Protein AF-A0A2N3WGG1-F1 (afdb_monomer_lite)

pLDDT: mean 87.98, std 8.61, range [59.0, 96.44]

Structure (mmCIF, N/CA/C/O backbone):
data_AF-A0A2N3WGG1-F1
#
_entry.id   AF-A0A2N3WGG1-F1
#
loop_
_atom_site.group_PDB
_atom_site.id
_atom_site.type_symbol
_atom_site.label_atom_id
_atom_site.label_alt_id
_atom_site.label_comp_id
_atom_site.label_asym_id
_atom_site.label_entity_id
_atom_site.label_seq_id
_atom_site.pdbx_PDB_ins_code
_atom_site.Cartn_x
_atom_site.Cartn_y
_atom_site.Cartn_z
_atom_site.occupancy
_atom_site.B_iso_or_equiv
_atom_site.auth_seq_id
_atom_site.auth_comp_id
_atom_site.auth_asym_id
_atom_site.auth_atom_id
_atom_site.pdbx_PDB_model_num
ATOM 1 N N . MET A 1 1 ? 14.146 -8.327 -11.200 1.00 59.97 1 MET A N 1
ATOM 2 C CA . MET A 1 1 ? 13.084 -8.189 -10.176 1.00 59.97 1 MET A CA 1
ATOM 3 C C . MET A 1 1 ? 13.246 -6.831 -9.538 1.00 59.97 1 MET A C 1
ATOM 5 O O . MET A 1 1 ? 14.215 -6.626 -8.812 1.00 59.97 1 MET A O 1
ATOM 9 N N . THR A 1 2 ? 12.339 -5.916 -9.853 1.00 73.00 2 THR A N 1
ATOM 10 C CA . THR A 1 2 ? 12.434 -4.522 -9.422 1.00 73.00 2 THR A CA 1
ATOM 11 C C . THR A 1 2 ? 11.690 -4.357 -8.104 1.00 73.00 2 THR A C 1
ATOM 13 O O . THR A 1 2 ? 10.539 -4.768 -7.958 1.00 73.00 2 THR A O 1
ATOM 16 N N . ALA A 1 3 ? 12.380 -3.813 -7.105 1.00 83.88 3 ALA A N 1
ATOM 17 C CA . ALA A 1 3 ? 11.756 -3.416 -5.852 1.00 83.88 3 ALA A CA 1
ATOM 18 C C . ALA A 1 3 ? 11.163 -2.010 -6.008 1.00 83.88 3 ALA A C 1
ATOM 20 O O . ALA A 1 3 ? 11.742 -1.140 -6.667 1.00 83.88 3 ALA A O 1
ATOM 21 N N . GLY A 1 4 ? 10.013 -1.792 -5.386 1.00 90.25 4 GLY A N 1
ATOM 22 C CA . GLY A 1 4 ? 9.329 -0.514 -5.337 1.00 90.25 4 GLY A CA 1
ATOM 23 C C . GLY A 1 4 ? 8.882 -0.166 -3.925 1.00 90.25 4 GLY A C 1
ATOM 24 O O . GLY A 1 4 ? 8.985 -0.958 -2.983 1.00 90.25 4 GLY A O 1
ATOM 25 N N . ILE A 1 5 ? 8.387 1.052 -3.791 1.00 92.25 5 ILE A N 1
ATOM 26 C CA . ILE A 1 5 ? 7.811 1.586 -2.570 1.00 92.25 5 ILE A CA 1
ATOM 27 C C . ILE A 1 5 ? 6.351 1.914 -2.867 1.00 92.25 5 ILE A C 1
ATOM 29 O O . ILE A 1 5 ? 6.068 2.668 -3.790 1.00 92.25 5 ILE A O 1
ATOM 33 N N . ALA A 1 6 ? 5.444 1.343 -2.086 1.00 93.50 6 ALA A N 1
ATOM 34 C CA . ALA A 1 6 ? 4.031 1.683 -2.071 1.00 93.50 6 ALA A CA 1
ATOM 35 C C . ALA A 1 6 ? 3.765 2.636 -0.900 1.00 93.50 6 ALA A C 1
ATOM 37 O O . ALA A 1 6 ? 3.943 2.257 0.258 1.00 93.50 6 ALA A O 1
ATOM 38 N N . ALA A 1 7 ? 3.363 3.866 -1.194 1.00 93.44 7 ALA A N 1
ATOM 39 C CA . ALA A 1 7 ? 2.851 4.823 -0.228 1.00 93.44 7 ALA A CA 1
ATOM 40 C C . ALA A 1 7 ? 1.320 4.736 -0.195 1.00 93.44 7 ALA A C 1
ATOM 42 O O . ALA A 1 7 ? 0.665 4.790 -1.231 1.00 93.44 7 ALA A O 1
ATOM 43 N N . ILE A 1 8 ? 0.764 4.578 1.001 1.00 92.94 8 ILE A N 1
ATOM 44 C CA . ILE A 1 8 ? -0.669 4.483 1.260 1.00 92.94 8 ILE A CA 1
ATOM 45 C C . ILE A 1 8 ? -1.072 5.709 2.064 1.00 92.94 8 ILE A C 1
ATOM 47 O O . ILE A 1 8 ? -0.617 5.896 3.199 1.00 92.94 8 ILE A O 1
ATOM 51 N N . THR A 1 9 ? -1.959 6.512 1.496 1.00 89.94 9 THR A N 1
ATOM 52 C CA . THR A 1 9 ? -2.553 7.665 2.165 1.00 89.94 9 THR A CA 1
ATOM 53 C C . THR A 1 9 ? -3.982 7.323 2.560 1.00 89.94 9 THR A C 1
ATOM 55 O O . THR A 1 9 ? -4.796 6.904 1.735 1.00 89.94 9 THR A O 1
ATOM 58 N N . VAL A 1 10 ? -4.269 7.480 3.851 1.00 85.31 10 VAL A N 1
ATOM 59 C CA . VAL A 1 10 ? -5.581 7.228 4.447 1.00 85.31 10 VAL A CA 1
ATOM 60 C C . VAL A 1 10 ? -5.986 8.470 5.219 1.00 85.31 10 VAL A C 1
ATOM 62 O O . VAL A 1 10 ? -5.239 8.911 6.092 1.00 85.31 10 VAL A O 1
ATOM 65 N N . ASP A 1 11 ? -7.181 8.985 4.943 1.00 79.06 11 ASP A N 1
ATOM 66 C CA . ASP A 1 11 ? -7.815 9.997 5.784 1.00 79.06 11 ASP A CA 1
ATOM 67 C C . ASP A 1 11 ? -8.282 9.324 7.081 1.00 79.06 11 ASP A C 1
ATOM 69 O O . ASP A 1 11 ? -9.392 8.791 7.180 1.00 79.06 11 ASP A O 1
ATOM 73 N N . GLY A 1 12 ? -7.374 9.259 8.052 1.00 76.25 12 GLY A N 1
ATOM 74 C CA . GLY A 1 12 ? -7.582 8.544 9.302 1.00 76.25 12 GLY A CA 1
ATOM 75 C C . GLY A 1 12 ? -6.734 9.072 10.452 1.00 76.25 12 GLY A C 1
ATOM 76 O O . GLY A 1 12 ? -5.817 9.878 10.273 1.00 76.25 12 GLY A O 1
ATOM 77 N N . SER A 1 13 ? -7.058 8.622 11.661 1.00 85.06 13 SER A N 1
ATOM 78 C CA . SER A 1 13 ? -6.296 8.975 12.859 1.00 85.06 13 SER A CA 1
ATOM 79 C C . SER A 1 13 ? -4.929 8.276 12.889 1.00 85.06 13 SER A C 1
ATOM 81 O O . SER A 1 13 ? -4.686 7.290 12.190 1.00 85.06 13 SER A O 1
ATOM 83 N N . ALA A 1 14 ? -4.024 8.751 13.749 1.00 86.44 14 ALA A N 1
ATOM 84 C CA . ALA A 1 14 ? -2.738 8.086 13.971 1.00 86.44 14 ALA A CA 1
ATOM 85 C C . ALA A 1 14 ? -2.906 6.619 14.420 1.00 86.44 14 ALA A C 1
ATOM 87 O O . ALA A 1 14 ? -2.123 5.763 14.007 1.00 86.44 14 ALA A O 1
ATOM 88 N N . ASP A 1 15 ? -3.950 6.318 15.197 1.00 88.06 15 ASP A N 1
ATOM 89 C CA . ASP A 1 15 ? -4.267 4.953 15.628 1.00 88.06 15 ASP A CA 1
ATOM 90 C C . ASP A 1 15 ? -4.678 4.065 14.449 1.00 88.06 15 ASP A C 1
ATOM 92 O O . ASP A 1 15 ? -4.297 2.897 14.386 1.00 88.06 15 ASP A O 1
ATOM 96 N N . GLU A 1 16 ? -5.409 4.613 13.474 1.00 88.19 16 GLU A N 1
ATOM 97 C CA . GLU A 1 16 ? -5.781 3.881 12.261 1.00 88.19 16 GLU A CA 1
ATOM 98 C C . GLU A 1 16 ? -4.566 3.590 11.381 1.00 88.19 16 GLU A C 1
ATOM 100 O O . GLU A 1 16 ? -4.424 2.471 10.883 1.00 88.19 16 GLU A O 1
ATOM 105 N N . LEU A 1 17 ? -3.654 4.557 11.240 1.00 90.44 17 LEU A N 1
ATOM 106 C CA . LEU A 1 17 ? -2.385 4.343 10.543 1.00 90.44 17 LEU A CA 1
ATOM 107 C C . LEU A 1 17 ? -1.545 3.270 11.247 1.00 90.44 17 LEU A C 1
ATOM 109 O O . 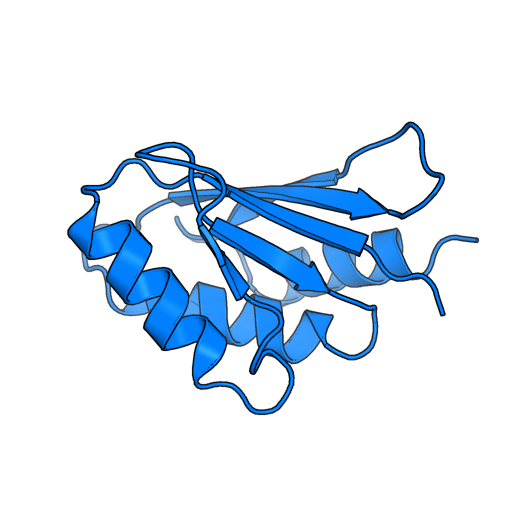LEU A 1 17 ? -0.987 2.391 10.590 1.00 90.44 17 LEU A O 1
ATOM 113 N N . GLN A 1 18 ? -1.493 3.291 12.580 1.00 91.38 18 GLN A N 1
ATOM 114 C CA . GLN A 1 18 ? -0.789 2.275 13.360 1.00 91.38 18 GLN A CA 1
ATOM 115 C C . GLN A 1 18 ? -1.440 0.893 13.220 1.00 91.38 18 GLN A C 1
ATOM 117 O O . GLN A 1 18 ? -0.732 -0.111 13.114 1.00 91.38 18 GLN A O 1
ATOM 122 N N . HIS A 1 19 ? -2.773 0.827 13.177 1.00 92.38 19 HIS A N 1
ATOM 123 C CA . HIS A 1 19 ? -3.503 -0.414 12.937 1.00 92.38 19 HIS A CA 1
ATOM 124 C C . HIS A 1 19 ? -3.219 -0.974 11.537 1.00 92.38 19 HIS A C 1
ATOM 126 O O . HIS A 1 19 ? -2.969 -2.171 11.414 1.00 92.38 19 HIS A O 1
ATOM 132 N N . LEU A 1 20 ? -3.170 -0.126 10.503 1.00 92.81 20 LEU A N 1
ATOM 133 C CA . LEU A 1 20 ? -2.794 -0.533 9.145 1.00 92.81 20 LEU A CA 1
ATOM 134 C C . LEU A 1 20 ? -1.354 -1.064 9.081 1.00 92.81 20 LEU A C 1
ATOM 136 O O . LEU A 1 20 ? -1.108 -2.088 8.443 1.00 92.81 20 LEU A O 1
ATOM 140 N N . VAL A 1 21 ? -0.409 -0.412 9.770 1.00 94.25 21 VAL A N 1
ATOM 141 C CA . VAL A 1 21 ? 0.981 -0.895 9.867 1.00 94.25 21 VAL A CA 1
ATOM 142 C C . VAL A 1 21 ? 1.035 -2.283 10.493 1.00 94.25 21 VAL A C 1
ATOM 144 O O . VAL A 1 21 ? 1.687 -3.171 9.947 1.00 94.25 21 VAL A O 1
ATOM 147 N N . SER A 1 22 ? 0.344 -2.477 11.618 1.00 94.88 22 SER A N 1
ATOM 148 C CA . SER A 1 22 ? 0.299 -3.768 12.309 1.00 94.88 22 SER A CA 1
ATOM 149 C C . SER A 1 22 ? -0.385 -4.847 11.468 1.00 94.88 22 SER A C 1
ATOM 151 O O . SER A 1 22 ? 0.097 -5.973 11.428 1.00 94.88 22 SER A O 1
ATOM 153 N N . TRP A 1 23 ? -1.472 -4.501 10.773 1.00 95.62 23 TRP A N 1
ATOM 154 C CA . TRP A 1 23 ? -2.209 -5.411 9.899 1.00 95.62 23 TRP A CA 1
ATOM 155 C C . TRP A 1 23 ? -1.345 -5.904 8.738 1.00 95.62 23 TRP A C 1
ATOM 157 O O . TRP A 1 23 ? -1.127 -7.103 8.597 1.00 95.62 23 TRP A O 1
ATOM 167 N N . LEU A 1 24 ? -0.791 -4.983 7.943 1.00 96.31 24 LEU A N 1
ATOM 168 C CA . LEU A 1 24 ? 0.060 -5.348 6.810 1.00 96.31 24 LEU A CA 1
ATOM 169 C C . LEU A 1 24 ? 1.349 -6.028 7.281 1.00 96.31 24 LEU A C 1
ATOM 171 O O . LEU A 1 24 ? 1.829 -6.951 6.637 1.00 96.31 24 LEU A O 1
ATOM 175 N N . GLY A 1 25 ? 1.913 -5.591 8.409 1.00 95.56 25 GLY A N 1
ATOM 176 C CA . GLY A 1 25 ? 3.131 -6.166 8.976 1.00 95.56 25 GLY A CA 1
ATOM 177 C C . GLY A 1 25 ? 2.969 -7.587 9.524 1.00 95.56 25 GLY A C 1
ATOM 178 O O . GLY A 1 25 ? 3.985 -8.243 9.749 1.00 95.56 25 GLY A O 1
ATOM 179 N N . ALA A 1 26 ? 1.734 -8.058 9.728 1.00 95.50 26 ALA A N 1
ATOM 180 C CA . ALA A 1 26 ? 1.443 -9.432 10.129 1.00 95.50 26 ALA A CA 1
ATOM 181 C C . ALA A 1 26 ? 1.542 -10.431 8.963 1.00 95.50 26 ALA A C 1
ATOM 183 O O . ALA A 1 26 ? 1.617 -11.633 9.203 1.00 95.50 26 ALA A O 1
ATOM 184 N N . GLU A 1 27 ? 1.564 -9.954 7.715 1.00 96.44 27 GLU A N 1
ATOM 185 C CA . GLU A 1 27 ? 1.787 -10.803 6.547 1.00 96.44 27 GLU A CA 1
ATOM 186 C C . GLU A 1 27 ? 3.260 -11.220 6.467 1.00 96.44 27 GLU A C 1
ATOM 188 O O . GLU A 1 27 ? 4.152 -10.367 6.440 1.00 96.44 27 GLU A O 1
ATOM 193 N N . ASP A 1 28 ? 3.532 -12.519 6.332 1.00 94.00 28 ASP A N 1
ATOM 194 C CA . ASP A 1 28 ? 4.903 -13.052 6.256 1.00 94.00 28 ASP A CA 1
ATOM 195 C C . ASP A 1 28 ? 5.730 -12.392 5.136 1.00 94.00 28 ASP A C 1
ATOM 197 O O . ASP A 1 28 ? 6.924 -12.120 5.280 1.00 94.00 28 ASP A O 1
ATOM 201 N N . GLU A 1 29 ? 5.089 -12.079 4.006 1.00 92.62 29 GLU A N 1
ATOM 202 C CA . GLU A 1 29 ? 5.738 -11.418 2.871 1.00 92.62 29 GLU A CA 1
ATOM 203 C C . GLU A 1 29 ? 5.960 -9.912 3.061 1.00 92.62 29 GLU A C 1
ATOM 205 O O . GLU A 1 29 ? 6.669 -9.299 2.260 1.00 92.62 29 GLU A O 1
ATOM 210 N N . LEU A 1 30 ? 5.390 -9.291 4.091 1.00 95.12 30 LEU A N 1
ATOM 211 C CA . LEU A 1 30 ? 5.511 -7.852 4.360 1.00 95.12 30 LEU A CA 1
ATOM 212 C C . LEU A 1 30 ? 6.141 -7.560 5.728 1.00 95.12 30 LEU A C 1
ATOM 214 O O . LEU A 1 30 ? 6.477 -6.408 6.017 1.00 95.12 30 LEU A O 1
ATOM 218 N N . ALA A 1 31 ? 6.369 -8.584 6.549 1.00 92.81 31 ALA A N 1
ATOM 219 C CA . ALA A 1 31 ? 7.029 -8.469 7.839 1.00 92.81 31 ALA A CA 1
ATOM 220 C C . ALA A 1 31 ? 8.368 -7.713 7.719 1.00 92.81 31 ALA A C 1
ATOM 222 O O . ALA A 1 31 ? 9.231 -8.023 6.893 1.00 92.81 31 ALA A O 1
ATOM 223 N N . GLY A 1 32 ? 8.525 -6.656 8.523 1.00 92.81 32 GLY A N 1
ATOM 224 C CA . GLY A 1 32 ? 9.701 -5.773 8.501 1.00 92.81 32 GLY A CA 1
ATOM 225 C C . GLY A 1 32 ? 9.796 -4.815 7.299 1.00 92.81 32 GLY A C 1
ATOM 226 O O . GLY A 1 32 ? 10.754 -4.042 7.216 1.00 92.81 32 GLY A O 1
ATOM 227 N N . ARG A 1 33 ? 8.815 -4.830 6.384 1.00 94.06 33 ARG A N 1
ATOM 228 C CA . ARG A 1 33 ? 8.765 -3.999 5.165 1.00 94.06 33 ARG A CA 1
ATOM 229 C C . ARG A 1 33 ? 7.755 -2.855 5.226 1.00 94.06 33 ARG A C 1
ATOM 231 O O . ARG A 1 33 ? 7.735 -2.036 4.312 1.00 94.06 33 ARG A O 1
ATOM 238 N N . VAL A 1 34 ? 6.956 -2.792 6.288 1.00 95.88 34 VAL A N 1
ATOM 239 C CA . VAL A 1 34 ? 5.896 -1.798 6.508 1.00 95.88 34 VAL A CA 1
ATOM 240 C C . VAL A 1 34 ? 6.345 -0.786 7.561 1.00 95.88 34 VAL A C 1
ATOM 242 O O . VAL A 1 34 ? 6.852 -1.175 8.615 1.00 95.88 34 VAL A O 1
ATOM 245 N N . ARG A 1 35 ? 6.191 0.512 7.285 1.00 93.69 35 ARG A N 1
ATOM 246 C CA . ARG A 1 35 ? 6.574 1.615 8.187 1.00 93.69 35 ARG A CA 1
ATOM 247 C C . ARG A 1 35 ? 5.613 2.793 8.051 1.00 93.69 35 ARG A C 1
ATOM 249 O O . ARG A 1 35 ? 4.977 2.953 7.019 1.00 93.69 35 ARG A O 1
ATOM 256 N N . LEU A 1 36 ? 5.545 3.657 9.061 1.00 91.75 36 LEU A N 1
ATOM 257 C CA . LEU 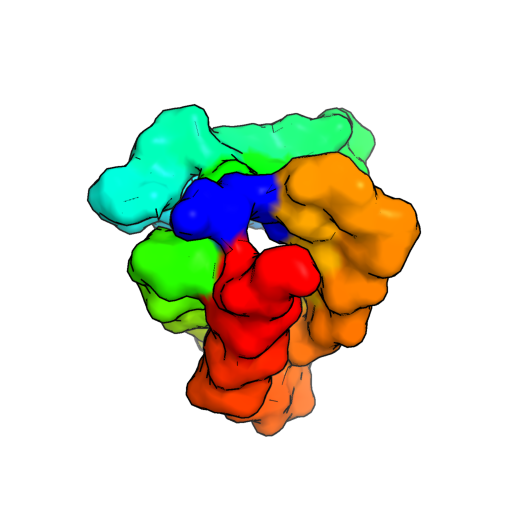A 1 36 ? 4.879 4.956 8.924 1.00 91.75 36 LEU A CA 1
ATOM 258 C C . LEU A 1 36 ? 5.733 5.894 8.058 1.00 91.75 36 LEU A C 1
ATOM 260 O O . LEU A 1 36 ? 6.953 5.942 8.218 1.00 91.75 36 LEU A O 1
ATOM 264 N N . ALA A 1 37 ? 5.088 6.657 7.174 1.00 84.69 37 ALA A N 1
ATOM 265 C CA . ALA A 1 37 ? 5.741 7.671 6.338 1.00 84.69 37 ALA A CA 1
ATOM 266 C C . ALA A 1 37 ? 6.192 8.908 7.144 1.00 84.69 37 ALA A C 1
ATOM 268 O O . ALA A 1 37 ? 7.008 9.699 6.681 1.00 84.69 37 ALA A O 1
ATOM 269 N N . GLY A 1 38 ? 5.642 9.077 8.347 1.00 73.88 38 GLY A N 1
ATOM 270 C CA . GLY A 1 38 ? 5.799 10.246 9.204 1.00 73.88 38 GLY A CA 1
ATOM 271 C C . GLY A 1 38 ? 4.547 10.449 10.064 1.00 73.88 38 GLY A C 1
ATOM 272 O O . GLY A 1 38 ? 3.560 9.727 9.888 1.00 73.88 38 GLY A O 1
ATOM 273 N N . PRO A 1 39 ? 4.559 11.401 11.009 1.00 62.38 39 PRO A N 1
ATOM 274 C CA . PRO A 1 39 ? 3.399 11.681 11.847 1.00 62.38 39 PRO A CA 1
ATOM 275 C C . PRO A 1 39 ? 2.232 12.194 10.988 1.00 62.38 39 PRO A C 1
ATOM 277 O O . PRO A 1 39 ? 2.279 13.302 10.465 1.00 62.38 39 PRO A O 1
ATOM 280 N N . GLY A 1 40 ? 1.195 11.366 10.829 1.00 64.31 40 GLY A N 1
ATOM 281 C CA . GLY A 1 40 ? -0.020 11.697 10.072 1.00 64.31 40 GLY A CA 1
ATOM 282 C C . GLY A 1 40 ? 0.094 11.606 8.545 1.00 64.31 40 GLY A C 1
ATOM 283 O O . GLY A 1 40 ? -0.854 11.965 7.859 1.00 64.31 40 GLY A O 1
ATOM 284 N N . SER A 1 41 ? 1.222 11.141 7.995 1.00 74.81 41 SER A N 1
ATOM 285 C CA . SER A 1 41 ? 1.482 11.190 6.542 1.00 74.81 41 SER A CA 1
ATOM 286 C C . SER A 1 41 ? 1.084 9.930 5.762 1.00 74.81 41 SER A C 1
ATOM 288 O O . SER A 1 41 ? 1.041 9.975 4.537 1.00 74.81 41 SER A O 1
ATOM 290 N N . GLY A 1 42 ? 0.809 8.810 6.437 1.00 87.31 42 GLY A N 1
ATOM 291 C CA . GLY A 1 42 ? 0.437 7.544 5.793 1.00 87.31 42 GLY A CA 1
ATOM 292 C C . GLY A 1 42 ? 1.373 6.377 6.117 1.00 87.31 42 GLY A C 1
ATOM 293 O O . GLY A 1 42 ? 2.203 6.445 7.030 1.00 87.31 42 GLY A O 1
ATOM 294 N N . VAL A 1 43 ? 1.230 5.291 5.358 1.00 93.50 43 VAL A N 1
ATOM 295 C CA . VAL A 1 43 ? 1.989 4.039 5.513 1.00 93.50 43 VAL A CA 1
ATOM 296 C C . VAL A 1 43 ? 2.821 3.783 4.264 1.00 93.50 43 VAL A C 1
ATOM 298 O O . VAL A 1 43 ? 2.341 3.924 3.150 1.00 93.50 43 VAL A O 1
ATOM 301 N N . VAL A 1 44 ? 4.072 3.384 4.446 1.00 94.12 44 VAL A N 1
ATOM 302 C CA . VAL A 1 44 ? 4.999 3.019 3.378 1.00 94.12 44 VAL A CA 1
ATOM 303 C C . VAL A 1 44 ? 5.310 1.530 3.461 1.00 94.12 44 VAL A C 1
ATOM 305 O O . VAL A 1 44 ? 5.657 1.015 4.526 1.00 94.12 44 VAL A O 1
ATOM 308 N N . VAL A 1 45 ? 5.222 0.845 2.324 1.00 95.25 45 VAL A N 1
ATOM 309 C CA . VAL A 1 45 ? 5.485 -0.589 2.191 1.00 95.25 45 VAL A CA 1
ATOM 310 C C . VAL A 1 45 ? 6.512 -0.824 1.094 1.00 95.25 45 VAL A C 1
ATOM 312 O O . VAL A 1 45 ? 6.332 -0.392 -0.043 1.00 95.25 45 VAL A O 1
ATOM 315 N N . MET A 1 46 ? 7.591 -1.540 1.407 1.00 93.94 46 MET A N 1
ATOM 316 C CA . MET A 1 46 ? 8.495 -2.044 0.371 1.00 93.94 46 MET A CA 1
ATOM 317 C C . MET A 1 46 ? 7.848 -3.245 -0.319 1.00 93.94 46 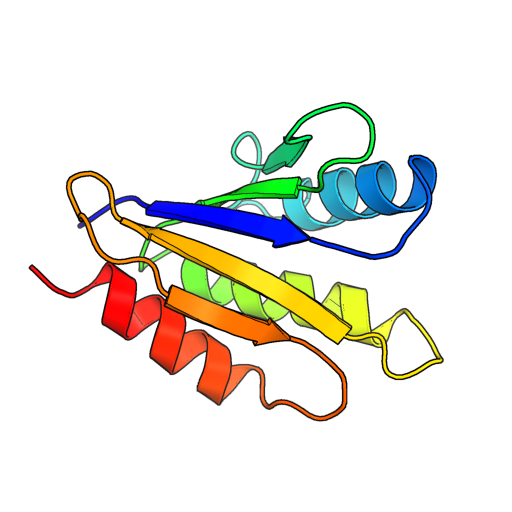MET A C 1
ATOM 319 O O . MET A 1 46 ? 7.594 -4.276 0.310 1.00 93.94 46 MET A O 1
ATOM 323 N N . VAL A 1 47 ? 7.605 -3.112 -1.618 1.00 93.31 47 VAL A N 1
ATOM 324 C CA . VAL A 1 47 ? 6.904 -4.103 -2.436 1.00 93.31 47 VAL A CA 1
ATOM 325 C C . VAL A 1 47 ? 7.763 -4.554 -3.611 1.00 93.31 47 VAL A C 1
ATOM 327 O O . VAL A 1 47 ? 8.688 -3.879 -4.052 1.00 93.31 47 VAL A O 1
ATOM 330 N N . SER A 1 48 ? 7.461 -5.739 -4.114 1.00 92.00 48 SER A N 1
ATOM 331 C CA . SER A 1 48 ? 8.028 -6.305 -5.336 1.00 92.00 48 SER A CA 1
ATOM 332 C C . SER A 1 48 ? 6.912 -7.021 -6.080 1.00 92.00 48 SER A C 1
ATOM 334 O O . SER A 1 48 ? 5.875 -7.315 -5.485 1.00 92.00 48 SER A O 1
ATOM 336 N N . SER A 1 49 ? 7.125 -7.389 -7.338 1.00 88.31 49 SER A N 1
ATOM 337 C CA . SER A 1 49 ? 6.137 -8.157 -8.109 1.00 88.31 49 SER A CA 1
ATOM 338 C C . SER A 1 49 ? 5.708 -9.457 -7.416 1.00 88.31 49 SER A C 1
ATOM 340 O O . SER A 1 49 ? 4.571 -9.895 -7.572 1.00 88.31 49 SER A O 1
ATOM 342 N N . ARG A 1 50 ? 6.595 -10.050 -6.599 1.00 90.62 50 ARG A N 1
ATOM 343 C CA . ARG A 1 50 ? 6.306 -11.240 -5.788 1.00 90.62 50 ARG A CA 1
ATOM 344 C C . ARG A 1 50 ? 5.365 -10.936 -4.620 1.00 90.62 50 ARG A C 1
ATOM 346 O O . ARG A 1 50 ? 4.384 -11.646 -4.448 1.00 90.62 50 ARG A O 1
ATOM 353 N N . SER A 1 51 ? 5.645 -9.878 -3.859 1.00 93.25 51 SER A N 1
ATOM 354 C CA . SER A 1 51 ? 4.856 -9.515 -2.675 1.00 93.25 51 SER A CA 1
ATOM 355 C C . SER A 1 51 ? 3.617 -8.669 -2.990 1.00 93.25 51 SER A C 1
ATOM 357 O O . SER A 1 51 ? 2.777 -8.480 -2.113 1.00 93.25 51 SER A O 1
ATOM 359 N N . ALA A 1 52 ? 3.466 -8.188 -4.231 1.00 92.50 52 ALA A N 1
ATOM 360 C CA . ALA A 1 52 ? 2.334 -7.373 -4.676 1.00 92.50 52 ALA A CA 1
ATOM 361 C C . ALA A 1 52 ? 0.981 -8.071 -4.456 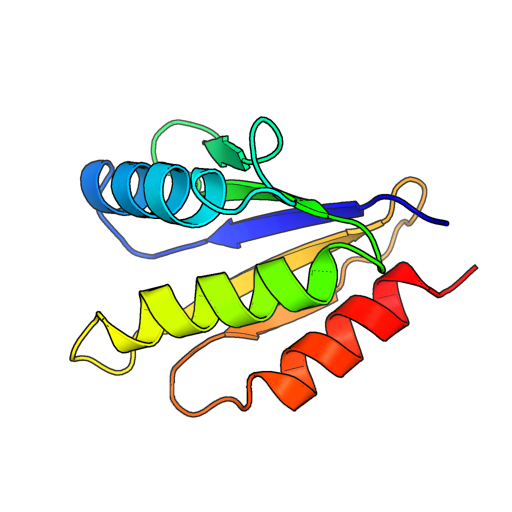1.00 92.50 52 ALA A C 1
ATOM 363 O O . ALA A 1 52 ? 0.027 -7.432 -4.022 1.00 92.50 52 ALA A O 1
ATOM 364 N N . GLY A 1 53 ? 0.907 -9.388 -4.685 1.00 94.31 53 GLY A N 1
ATOM 365 C CA . GLY A 1 53 ? -0.314 -10.171 -4.458 1.00 94.31 53 GLY A CA 1
ATOM 366 C C . GLY A 1 53 ? -0.780 -10.129 -3.005 1.00 94.31 53 GLY A C 1
ATOM 367 O O . GLY A 1 53 ? -1.937 -9.812 -2.728 1.00 94.31 53 GLY A O 1
ATOM 368 N N . THR A 1 54 ? 0.137 -10.414 -2.084 1.00 95.81 54 THR A N 1
ATOM 369 C CA . THR A 1 54 ? -0.120 -10.392 -0.638 1.00 95.81 54 THR A CA 1
ATOM 370 C C . THR A 1 54 ? -0.416 -8.974 -0.157 1.00 95.81 54 THR A C 1
ATOM 372 O O . THR A 1 54 ? -1.388 -8.761 0.564 1.00 95.81 54 THR A O 1
ATOM 375 N N . PHE A 1 55 ? 0.328 -7.983 -0.653 1.00 95.75 55 PHE A N 1
ATOM 376 C CA . PHE A 1 55 ? 0.087 -6.569 -0.379 1.00 95.75 55 PHE A CA 1
ATOM 377 C C . PHE A 1 55 ? -1.326 -6.108 -0.762 1.00 95.75 55 PHE A C 1
ATOM 379 O O . PHE A 1 55 ? -2.064 -5.633 0.102 1.00 95.75 55 PHE A O 1
ATOM 386 N N . CYS A 1 56 ? -1.733 -6.280 -2.024 1.00 94.94 56 CYS A N 1
ATOM 387 C CA . CYS A 1 56 ? -3.042 -5.824 -2.496 1.00 94.94 56 CYS A CA 1
ATOM 388 C C . CYS A 1 56 ? -4.182 -6.546 -1.767 1.00 94.94 56 CYS A C 1
ATOM 390 O O . CYS A 1 56 ? -5.123 -5.904 -1.305 1.00 94.94 56 CYS A O 1
ATOM 392 N N . ARG A 1 57 ? -4.093 -7.869 -1.590 1.00 94.62 57 ARG A N 1
ATOM 393 C CA . ARG A 1 57 ? -5.139 -8.636 -0.892 1.00 94.62 57 ARG A CA 1
ATOM 394 C C . ARG A 1 57 ? -5.271 -8.245 0.572 1.00 94.62 57 ARG A C 1
ATOM 396 O O . ARG A 1 57 ? -6.394 -8.085 1.045 1.00 94.62 57 ARG A O 1
ATOM 403 N N . SER A 1 58 ? -4.152 -8.065 1.270 1.00 95.25 58 SER A N 1
ATOM 404 C CA . SER A 1 58 ? -4.164 -7.671 2.678 1.00 95.25 58 SER A CA 1
ATOM 405 C C . SER A 1 58 ? -4.710 -6.251 2.855 1.00 95.25 58 SER A C 1
ATOM 407 O O . SER A 1 58 ? -5.574 -6.037 3.706 1.00 95.25 58 SER A O 1
ATOM 409 N N . LEU A 1 59 ? -4.323 -5.305 1.984 1.00 94.12 59 LEU A N 1
ATOM 410 C CA . LEU A 1 59 ? -4.872 -3.944 1.978 1.00 94.12 59 LEU A CA 1
ATOM 411 C C . LEU A 1 59 ? -6.390 -3.944 1.748 1.00 94.12 59 LEU A C 1
ATOM 413 O O . LEU A 1 59 ? -7.131 -3.317 2.500 1.00 94.12 59 LEU A O 1
ATOM 417 N N . PHE A 1 60 ? -6.881 -4.687 0.755 1.00 92.75 60 PHE A N 1
ATOM 418 C CA . PHE A 1 60 ? -8.321 -4.794 0.500 1.00 92.75 60 PHE A CA 1
ATOM 419 C C . PHE A 1 60 ? -9.071 -5.531 1.620 1.00 92.75 60 PHE A C 1
ATOM 421 O O . PHE A 1 60 ? -10.216 -5.189 1.921 1.00 92.75 60 PHE A O 1
ATOM 428 N N . GLY A 1 61 ? -8.432 -6.509 2.267 1.00 92.38 61 GLY A N 1
ATOM 429 C CA . GLY A 1 61 ? -8.952 -7.166 3.466 1.00 92.38 61 GLY A CA 1
ATOM 430 C C . GLY A 1 61 ? -9.149 -6.181 4.617 1.00 92.38 61 GLY A C 1
ATOM 431 O O . GLY A 1 61 ? -10.225 -6.148 5.217 1.00 92.38 61 GLY A O 1
ATOM 432 N N . TRP A 1 62 ? -8.157 -5.320 4.855 1.00 91.81 62 TRP A N 1
ATOM 433 C CA . TRP A 1 62 ? -8.248 -4.237 5.831 1.00 91.81 62 TRP A CA 1
ATOM 434 C C . TRP A 1 62 ? -9.381 -3.260 5.489 1.00 91.81 62 TRP A C 1
ATOM 436 O O . TRP A 1 62 ? -10.230 -2.985 6.335 1.00 91.81 62 TRP A O 1
ATOM 446 N N . LEU A 1 63 ? -9.473 -2.811 4.229 1.00 90.00 63 LEU A N 1
ATOM 447 C CA . LEU A 1 63 ? -10.526 -1.893 3.769 1.00 90.00 63 LEU A CA 1
ATOM 448 C C . LEU A 1 63 ? -11.933 -2.475 3.927 1.00 90.00 63 LEU A C 1
ATOM 450 O O . LEU A 1 63 ? -12.848 -1.755 4.318 1.00 90.00 63 LEU A O 1
ATOM 454 N N . ARG A 1 64 ? -12.112 -3.780 3.688 1.00 86.69 64 ARG A N 1
ATOM 455 C CA . ARG A 1 64 ? -13.397 -4.471 3.891 1.00 86.69 64 ARG A CA 1
ATOM 456 C C . ARG A 1 64 ? -13.828 -4.484 5.362 1.00 86.69 64 ARG A C 1
ATOM 458 O O . ARG A 1 64 ? -15.025 -4.533 5.641 1.00 86.69 64 ARG A O 1
ATOM 465 N N . GLY A 1 65 ? -12.878 -4.435 6.297 1.00 81.94 65 GLY A N 1
ATOM 466 C CA . GLY A 1 65 ? -13.155 -4.304 7.729 1.00 81.94 65 GLY A CA 1
ATOM 467 C C . GLY A 1 65 ? -13.775 -2.955 8.116 1.00 81.94 65 GLY A C 1
ATOM 468 O O . GLY A 1 65 ? -14.424 -2.859 9.159 1.00 81.94 65 GLY A O 1
ATOM 469 N N . HIS A 1 66 ? -13.638 -1.930 7.269 1.00 80.44 66 HIS A N 1
ATOM 470 C CA . HIS A 1 66 ? -14.239 -0.614 7.466 1.00 80.44 66 HIS A CA 1
ATOM 471 C C . HIS A 1 66 ? -15.603 -0.531 6.761 1.00 80.44 66 HIS A C 1
ATOM 473 O O . HIS A 1 66 ? -15.715 -0.696 5.548 1.00 80.44 66 HIS A O 1
ATOM 479 N N . ARG A 1 67 ? -16.666 -0.263 7.533 1.00 61.62 67 ARG A N 1
ATOM 480 C CA . ARG A 1 67 ? -18.070 -0.346 7.079 1.00 61.62 67 ARG A CA 1
ATOM 481 C C . ARG A 1 67 ? -18.475 0.666 5.995 1.00 61.62 67 ARG A C 1
ATOM 483 O O . ARG A 1 67 ? -19.489 0.444 5.345 1.00 61.62 67 ARG A O 1
ATOM 490 N N . ASP A 1 68 ? -17.687 1.714 5.764 1.00 65.44 68 ASP A N 1
ATOM 491 C CA . ASP A 1 68 ? -18.118 2.888 4.985 1.00 65.44 68 ASP A CA 1
ATOM 492 C C . ASP A 1 68 ? -17.597 2.939 3.540 1.00 65.44 68 ASP A C 1
ATOM 494 O O . ASP A 1 68 ? -17.573 4.002 2.925 1.00 65.44 68 ASP A O 1
ATOM 498 N N . GLY A 1 69 ? -17.145 1.817 2.968 1.00 66.62 69 GLY A N 1
ATOM 499 C CA . GLY A 1 69 ? -16.622 1.827 1.592 1.00 66.62 69 GLY A CA 1
ATOM 500 C C . GLY A 1 69 ? -15.402 2.742 1.436 1.00 66.62 69 GLY A C 1
ATOM 501 O O . GLY A 1 69 ? -15.206 3.346 0.380 1.00 66.62 69 GLY A O 1
ATOM 502 N N . ARG A 1 70 ? -14.604 2.848 2.509 1.00 80.94 70 ARG A N 1
ATOM 503 C CA . ARG A 1 70 ? -13.419 3.703 2.614 1.00 80.94 70 ARG A CA 1
ATOM 504 C C . ARG A 1 70 ? -12.528 3.537 1.384 1.00 80.94 70 ARG A C 1
ATOM 506 O O . ARG A 1 70 ? -12.254 2.415 0.953 1.00 80.94 70 ARG A O 1
ATOM 513 N N . ARG A 1 71 ? -12.085 4.672 0.845 1.00 85.12 71 ARG A N 1
ATOM 514 C CA . ARG A 1 71 ? -11.080 4.747 -0.214 1.00 85.12 71 ARG A CA 1
ATOM 515 C C . ARG A 1 71 ? -9.740 5.123 0.387 1.00 85.12 71 ARG A C 1
ATOM 517 O O . ARG A 1 71 ? -9.689 5.856 1.373 1.00 85.12 71 ARG A O 1
ATOM 524 N N . VAL A 1 72 ? -8.678 4.601 -0.201 1.00 88.94 72 VAL A N 1
ATOM 525 C CA . VAL A 1 72 ? -7.305 4.978 0.124 1.00 88.94 72 VAL A CA 1
ATOM 526 C C . VAL A 1 72 ? -6.551 5.214 -1.166 1.00 88.94 72 VAL A C 1
ATOM 528 O O . VAL A 1 72 ? -6.747 4.490 -2.147 1.00 88.94 72 VAL A O 1
ATOM 531 N N . SER A 1 73 ? -5.689 6.219 -1.152 1.00 91.50 73 SER A N 1
ATOM 532 C CA . SER A 1 73 ? -4.804 6.495 -2.275 1.00 91.50 73 SER A CA 1
ATOM 533 C C . SER A 1 73 ? -3.554 5.643 -2.125 1.00 91.50 73 SER A C 1
ATOM 535 O O . SER A 1 73 ? -2.940 5.610 -1.054 1.00 91.50 73 SER A O 1
ATOM 537 N N . LEU A 1 74 ? -3.196 4.934 -3.189 1.00 93.31 74 LEU A N 1
ATOM 538 C CA . LEU A 1 74 ? -1.999 4.117 -3.275 1.00 93.31 74 LEU A CA 1
ATOM 539 C C . LEU A 1 74 ? -1.112 4.672 -4.387 1.00 93.31 74 LEU A C 1
ATOM 541 O O . LEU A 1 74 ? -1.469 4.610 -5.559 1.00 93.31 74 LEU A O 1
ATOM 545 N N . THR A 1 75 ? 0.067 5.146 -4.008 1.00 93.88 75 THR A N 1
ATOM 546 C CA . THR A 1 75 ? 1.109 5.588 -4.935 1.00 93.88 75 THR A CA 1
ATOM 547 C C . THR A 1 75 ? 2.242 4.573 -4.913 1.00 93.88 75 THR A C 1
ATOM 549 O O . THR A 1 75 ? 2.847 4.326 -3.869 1.00 93.88 75 THR A O 1
ATOM 552 N N . VAL A 1 76 ? 2.552 3.962 -6.052 1.00 93.00 76 VAL A N 1
ATOM 553 C CA . VAL A 1 76 ? 3.652 3.005 -6.196 1.00 93.00 76 VAL A CA 1
ATOM 554 C C . VAL A 1 76 ? 4.772 3.639 -7.002 1.00 93.00 76 VAL A C 1
ATOM 556 O O . VAL A 1 76 ? 4.587 4.054 -8.141 1.00 93.00 76 VAL A O 1
ATOM 559 N N . LYS A 1 77 ? 5.972 3.646 -6.430 1.00 92.06 77 LYS A N 1
ATOM 560 C CA . LYS A 1 77 ? 7.190 4.120 -7.079 1.00 92.06 77 LYS A CA 1
ATOM 561 C C . LYS A 1 77 ? 8.178 2.981 -7.249 1.00 92.06 77 LYS A C 1
ATOM 563 O O . LYS A 1 77 ? 8.542 2.315 -6.278 1.00 92.06 77 LYS A O 1
ATOM 568 N N . ARG A 1 78 ? 8.656 2.766 -8.472 1.00 89.62 78 ARG A N 1
ATOM 569 C CA . ARG A 1 78 ? 9.754 1.829 -8.741 1.00 89.62 78 ARG A CA 1
ATOM 570 C C . ARG A 1 78 ? 11.101 2.460 -8.402 1.00 89.62 78 ARG A C 1
ATOM 572 O O . ARG A 1 78 ? 11.316 3.651 -8.620 1.00 89.62 78 ARG A O 1
ATOM 579 N N . SER A 1 79 ? 12.034 1.653 -7.901 1.00 79.94 79 SER A N 1
ATOM 580 C CA . SER A 1 79 ? 13.411 2.111 -7.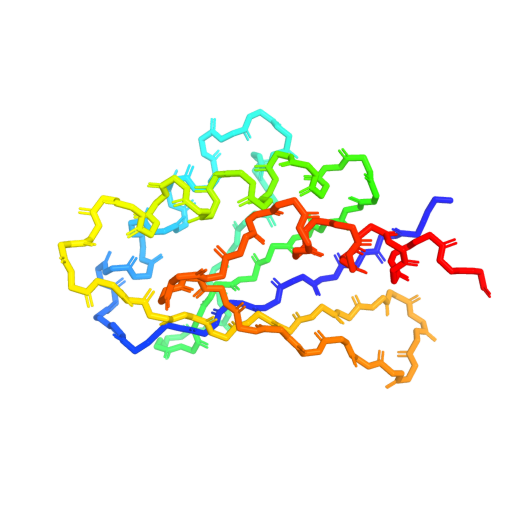708 1.00 79.94 79 SER A CA 1
ATOM 581 C C . SER A 1 79 ? 14.034 2.487 -9.057 1.00 79.94 79 SER A C 1
ATOM 583 O O . SER A 1 79 ? 14.034 1.680 -9.981 1.00 79.94 79 SER A O 1
ATOM 585 N N . GLY A 1 80 ? 14.535 3.718 -9.175 1.00 76.94 80 GLY A N 1
ATOM 586 C CA . GLY A 1 80 ? 15.142 4.231 -10.408 1.00 76.94 80 GLY A CA 1
ATOM 587 C C . GLY A 1 80 ? 14.159 4.771 -11.454 1.00 76.94 80 GLY A C 1
ATOM 588 O O . GLY A 1 80 ? 14.610 5.354 -12.436 1.00 76.94 80 GLY A O 1
ATOM 589 N N . ALA A 1 81 ? 12.845 4.644 -11.243 1.00 79.38 81 ALA A N 1
ATOM 590 C CA . ALA A 1 81 ? 11.845 5.224 -12.133 1.00 79.38 81 ALA A CA 1
ATOM 591 C C . ALA A 1 81 ? 11.544 6.687 -11.771 1.00 79.38 81 ALA A C 1
ATOM 593 O O . ALA A 1 81 ? 11.502 7.063 -10.595 1.00 79.38 81 ALA A O 1
ATOM 594 N N . VAL A 1 82 ? 11.317 7.503 -12.803 1.00 79.75 82 VAL A N 1
ATOM 595 C CA . VAL A 1 82 ? 10.800 8.875 -12.661 1.00 79.75 82 VAL A CA 1
ATOM 596 C C . VAL A 1 82 ? 9.279 8.862 -12.500 1.00 79.75 82 VAL A C 1
ATOM 598 O O . VAL A 1 82 ? 8.733 9.706 -11.798 1.00 79.75 82 VAL A O 1
ATOM 601 N N . GLU A 1 83 ? 8.614 7.891 -13.126 1.00 85.62 83 GLU A N 1
ATOM 602 C CA . GLU A 1 83 ? 7.164 7.732 -13.090 1.00 85.62 83 GLU A CA 1
ATOM 603 C C . GLU A 1 83 ? 6.694 7.037 -11.807 1.00 85.62 83 GLU A C 1
ATOM 605 O O . GLU A 1 83 ? 7.387 6.188 -11.231 1.00 85.62 83 GLU A O 1
ATOM 610 N N . GLU A 1 84 ? 5.484 7.394 -11.387 1.00 92.50 84 GLU A N 1
ATOM 611 C CA . GLU A 1 84 ? 4.770 6.830 -10.247 1.00 92.50 84 GLU A CA 1
ATOM 612 C C . GLU A 1 84 ? 3.409 6.321 -10.739 1.00 92.50 84 GLU A C 1
ATOM 614 O O . GLU A 1 84 ? 2.825 6.876 -11.671 1.00 92.50 84 GLU A O 1
ATOM 619 N N . LEU A 1 85 ? 2.936 5.224 -10.152 1.00 92.56 85 LEU A N 1
ATOM 620 C CA . LEU A 1 85 ? 1.607 4.681 -10.399 1.00 92.56 85 LEU A CA 1
ATOM 621 C C . LEU A 1 85 ? 0.688 5.114 -9.260 1.00 92.56 85 LEU A C 1
ATOM 623 O O . LEU A 1 85 ? 0.854 4.641 -8.138 1.00 92.56 85 LEU A O 1
ATOM 627 N N . ASP A 1 86 ? -0.309 5.933 -9.568 1.00 92.94 86 ASP A N 1
ATOM 628 C CA . ASP A 1 86 ? -1.367 6.305 -8.633 1.00 92.94 86 ASP A CA 1
ATOM 629 C C . ASP A 1 86 ? -2.631 5.485 -8.900 1.00 92.94 86 ASP A C 1
ATOM 631 O O . ASP A 1 86 ? -3.154 5.467 -10.016 1.00 92.94 86 ASP A O 1
ATOM 635 N N . VAL A 1 87 ? -3.130 4.803 -7.870 1.00 92.31 87 VAL A N 1
ATOM 636 C CA . VAL A 1 87 ? -4.363 4.010 -7.924 1.00 92.31 87 VAL A CA 1
ATOM 637 C C . VAL A 1 87 ? -5.195 4.215 -6.661 1.00 92.31 87 VAL A C 1
ATOM 639 O O . VAL A 1 87 ? -4.675 4.297 -5.549 1.00 92.31 87 VAL A O 1
ATOM 642 N N . GLU A 1 88 ? -6.515 4.267 -6.818 1.00 90.44 88 GLU A N 1
ATOM 643 C CA . GLU A 1 88 ? -7.444 4.258 -5.687 1.00 90.44 88 GLU A CA 1
ATOM 644 C C . GLU A 1 88 ? -7.772 2.811 -5.292 1.00 90.44 88 GLU A C 1
ATOM 646 O O . GLU A 1 88 ? -8.041 1.957 -6.136 1.00 90.44 88 GLU A O 1
ATOM 651 N N . CYS A 1 89 ? -7.755 2.521 -3.992 1.00 88.75 89 CYS A N 1
ATOM 652 C CA . CYS A 1 89 ? -8.146 1.224 -3.440 1.00 88.75 89 CYS A CA 1
ATOM 653 C C . CYS A 1 89 ? -9.392 1.382 -2.561 1.00 88.75 89 CYS A C 1
ATOM 655 O O . CYS A 1 89 ? -9.503 2.343 -1.801 1.00 88.75 89 CYS A O 1
ATOM 657 N N . GLY A 1 90 ? -10.309 0.412 -2.605 1.00 86.06 90 GLY A N 1
ATOM 658 C CA . GLY A 1 90 ? -11.569 0.452 -1.850 1.00 86.06 90 GLY A CA 1
ATOM 659 C C . GLY A 1 90 ? -12.740 0.996 -2.670 1.00 86.06 90 GLY A C 1
ATOM 660 O O . GLY A 1 90 ? -12.703 0.958 -3.890 1.00 86.06 90 GLY A O 1
ATOM 661 N N . GLY A 1 91 ? -13.829 1.433 -2.031 1.00 79.31 91 GLY A N 1
ATOM 662 C CA . GLY A 1 91 ? -14.945 2.102 -2.723 1.00 79.31 91 GLY A CA 1
ATOM 663 C C . GLY A 1 91 ? -15.615 1.357 -3.895 1.00 79.31 91 GLY A C 1
ATOM 664 O O . GLY A 1 91 ? -16.270 2.010 -4.702 1.00 79.31 91 GLY A O 1
ATOM 665 N N . GLY A 1 92 ? -15.461 0.030 -3.997 1.00 77.88 92 GLY A N 1
ATOM 666 C CA . GLY A 1 92 ? -15.975 -0.788 -5.105 1.00 77.88 92 GLY A CA 1
ATOM 667 C C . GLY A 1 92 ? -14.943 -1.180 -6.171 1.00 77.88 92 GLY A C 1
ATOM 668 O O . GLY A 1 92 ? -15.306 -1.907 -7.090 1.00 77.88 92 GLY A O 1
ATOM 669 N N . HIS A 1 93 ? -13.682 -0.750 -6.046 1.00 83.00 93 HIS A N 1
ATOM 670 C CA . HIS A 1 93 ? -12.593 -1.210 -6.914 1.00 83.00 93 HIS A CA 1
ATOM 671 C C . HIS A 1 93 ? -12.344 -2.717 -6.763 1.00 83.00 93 HIS A C 1
ATOM 673 O O . HIS A 1 93 ? -12.494 -3.274 -5.670 1.00 83.00 93 HIS A O 1
ATOM 679 N N . ASP A 1 94 ? -11.949 -3.367 -7.859 1.00 87.12 94 ASP A N 1
ATOM 680 C CA . ASP A 1 94 ? -11.563 -4.776 -7.856 1.00 87.12 94 ASP A CA 1
ATOM 681 C C . ASP A 1 94 ? -10.094 -4.925 -7.430 1.00 87.12 94 ASP A C 1
ATOM 683 O O . ASP A 1 94 ? -9.191 -4.268 -7.955 1.00 87.12 94 ASP A O 1
ATOM 687 N N . VAL A 1 95 ? -9.852 -5.815 -6.467 1.00 91.69 95 VAL A N 1
ATOM 688 C CA . VAL A 1 95 ? -8.505 -6.137 -5.989 1.00 91.69 95 VAL A CA 1
ATOM 689 C C . VAL A 1 95 ? -7.641 -6.738 -7.096 1.00 91.69 95 VAL A C 1
ATOM 691 O O . VAL A 1 95 ? -6.437 -6.481 -7.121 1.00 91.69 95 VAL A O 1
ATOM 694 N N . ASP A 1 96 ? -8.230 -7.507 -8.015 1.00 92.75 96 ASP A N 1
ATOM 695 C CA . ASP A 1 96 ? -7.484 -8.162 -9.089 1.00 92.75 96 ASP A CA 1
ATOM 696 C C . ASP A 1 96 ? -7.041 -7.155 -10.163 1.00 92.75 96 ASP A C 1
ATOM 698 O O . ASP A 1 96 ? -5.936 -7.275 -10.696 1.00 92.75 96 ASP A O 1
ATOM 702 N N . GLU A 1 97 ? -7.834 -6.108 -10.417 1.00 91.81 97 GLU A N 1
ATOM 703 C CA . GLU A 1 97 ? -7.474 -5.004 -11.320 1.00 91.81 97 GLU A CA 1
ATOM 704 C C . GLU A 1 97 ? -6.330 -4.155 -10.745 1.00 91.81 97 GLU A C 1
ATOM 706 O O . GLU A 1 97 ? -5.335 -3.880 -11.430 1.00 91.81 97 GLU A O 1
ATOM 711 N N . VAL A 1 98 ? -6.426 -3.795 -9.459 1.00 92.56 98 VAL A N 1
ATOM 712 C CA . VAL A 1 98 ? -5.355 -3.064 -8.763 1.00 92.56 98 VAL A CA 1
ATOM 713 C C . VAL A 1 98 ? -4.079 -3.902 -8.722 1.00 92.56 98 VAL A C 1
ATOM 715 O O . VAL A 1 98 ? -3.001 -3.401 -9.043 1.00 92.56 98 VAL A O 1
ATOM 718 N N . LEU A 1 99 ? -4.183 -5.192 -8.392 1.00 94.19 99 LEU A N 1
ATOM 719 C CA . LEU A 1 99 ? -3.042 -6.104 -8.388 1.00 94.19 99 LEU A CA 1
ATOM 720 C C . LEU A 1 99 ? -2.390 -6.207 -9.771 1.00 94.19 99 LEU A C 1
ATOM 722 O O . LEU A 1 99 ? -1.164 -6.142 -9.866 1.00 94.19 99 LEU A O 1
ATOM 726 N N . ALA A 1 100 ? -3.179 -6.365 -10.835 1.00 93.06 100 ALA A N 1
ATOM 727 C CA . ALA A 1 100 ? -2.655 -6.438 -12.196 1.00 93.06 100 ALA A CA 1
ATOM 728 C C . ALA A 1 100 ? -1.874 -5.166 -12.562 1.00 93.06 100 ALA A C 1
ATOM 730 O O . ALA A 1 100 ? -0.761 -5.266 -13.083 1.00 93.06 100 ALA A O 1
ATOM 731 N N . SER A 1 101 ? -2.406 -3.994 -12.208 1.00 92.81 101 SER A N 1
ATOM 732 C CA . SER A 1 101 ? -1.766 -2.695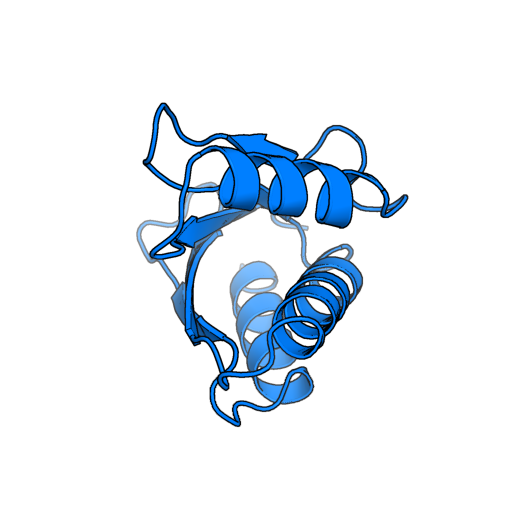 -12.447 1.00 92.81 101 SER A CA 1
ATOM 733 C C . SER A 1 101 ? -0.457 -2.546 -11.669 1.00 92.81 101 SER A C 1
ATOM 735 O O . SER A 1 101 ? 0.585 -2.256 -12.258 1.00 92.81 101 SER A O 1
ATOM 737 N N . VAL A 1 102 ? -0.475 -2.828 -10.361 1.00 91.94 102 VAL A N 1
ATOM 738 C CA . VAL A 1 102 ? 0.716 -2.750 -9.498 1.00 91.94 102 VAL A CA 1
ATOM 739 C C . VAL A 1 102 ? 1.789 -3.735 -9.956 1.00 91.94 102 VAL A C 1
ATOM 741 O O . VAL A 1 102 ? 2.960 -3.370 -10.054 1.00 91.94 102 VAL A O 1
ATOM 744 N N . ARG A 1 103 ? 1.411 -4.979 -10.269 1.00 92.25 103 ARG A N 1
ATOM 745 C CA . ARG A 1 103 ? 2.364 -5.994 -10.726 1.00 92.25 103 ARG A CA 1
ATOM 746 C C . ARG A 1 103 ? 2.964 -5.620 -12.076 1.00 92.25 103 ARG A C 1
ATOM 748 O O . ARG A 1 103 ? 4.179 -5.675 -12.211 1.00 92.25 103 ARG A O 1
ATOM 755 N N . SER A 1 104 ? 2.137 -5.201 -13.035 1.00 91.00 104 SER A N 1
ATOM 756 C CA . SER A 1 104 ? 2.610 -4.762 -14.351 1.00 91.00 104 SER A CA 1
ATOM 757 C C . SER A 1 104 ? 3.562 -3.579 -14.231 1.00 91.00 104 SER A C 1
ATOM 759 O O . SER A 1 104 ? 4.589 -3.568 -14.900 1.00 91.00 104 SER A O 1
ATOM 761 N N . PHE A 1 105 ? 3.255 -2.606 -13.371 1.00 90.75 105 PHE A N 1
ATOM 762 C CA . PHE A 1 105 ? 4.143 -1.475 -13.132 1.00 90.75 105 PHE A CA 1
ATOM 763 C C . PHE A 1 105 ? 5.476 -1.928 -12.537 1.00 90.75 105 PHE A C 1
ATOM 765 O O . PHE A 1 105 ? 6.513 -1.510 -13.027 1.00 90.75 105 PHE A O 1
ATOM 772 N N . LEU A 1 106 ? 5.477 -2.812 -11.533 1.00 89.56 106 LEU A N 1
ATOM 773 C CA . LEU A 1 106 ? 6.705 -3.324 -10.907 1.00 89.56 106 LEU A CA 1
ATOM 774 C C . LEU A 1 106 ? 7.538 -4.236 -11.828 1.00 89.56 106 LEU A C 1
ATOM 776 O O . LEU A 1 106 ? 8.753 -4.307 -11.650 1.00 89.56 106 LEU A O 1
ATOM 780 N N . ASP A 1 107 ? 6.906 -4.913 -12.790 1.00 89.00 107 ASP A N 1
ATOM 781 C CA . ASP A 1 107 ? 7.555 -5.806 -13.763 1.00 89.00 107 ASP A CA 1
ATOM 782 C C . ASP A 1 107 ? 8.082 -5.091 -15.014 1.00 89.00 107 ASP A C 1
ATOM 784 O O . ASP A 1 107 ? 8.817 -5.704 -15.786 1.00 89.00 107 ASP A O 1
ATOM 788 N N . GLN A 1 108 ? 7.727 -3.823 -15.236 1.00 80.31 108 GLN A N 1
ATOM 789 C CA . GLN A 1 108 ? 8.345 -3.043 -16.306 1.00 80.31 108 GLN A CA 1
ATOM 790 C C . GLN A 1 108 ? 9.861 -2.934 -16.047 1.00 80.31 108 GLN A C 1
ATOM 792 O O . GLN A 1 108 ? 10.289 -2.662 -14.917 1.00 80.31 108 GLN A O 1
ATOM 797 N N . ASP A 1 109 ? 10.650 -3.162 -17.097 1.00 59.00 109 ASP A N 1
ATOM 798 C CA . ASP A 1 109 ? 12.110 -3.000 -17.134 1.00 59.00 109 ASP A CA 1
ATOM 799 C C . ASP A 1 109 ? 12.447 -1.597 -17.657 1.00 59.00 109 ASP A C 1
ATOM 801 O O . ASP A 1 109 ? 11.902 -1.220 -18.723 1.00 59.00 109 ASP A O 1
#

Secondary structure (DSSP, 8-state):
--EEEEEEE-SS-HHHHHHHHHHHHTSTTTTTTEEEEETTTEEEEEEETTTHHHHHHHHHHHHHHSTT--EEEEEEEETT-S-EEEEEEETT--HHHHHHHHHHHHH--

Sequence (109 aa):
MTAGIAAITVDGSADELQHLVSWLGAEDELAGRVRLAGPGSGVVVMVSSRSAGTFCRSLFGWLRGHRDGRRVSLTVKRSGAVEELDVECGGGHDVDEVLASVRSFLDQD

InterPro domains:
  IPR045428 Effector Associated Constant Component 1 [PF19953] (11-104)

Foldseek 3Di:
DWKKKKWKAFPDAPVLLVVLQVQLCVDPLFPVQWDQPDHNGGIMGTDALVCLLVVLVSVLVSLVVDPPQGKMWIWMGIVPDPDIDIDIHTNPDDSVVVSVSNNVVRPDD

Radius of gyration: 12.77 Å; chains: 1; bounding box: 33×25×33 Å

Organism: NCBI:txid2576905